Protein AF-A0A222FEL7-F1 (afdb_monomer)

Secondary structure (DSSP, 8-state):
--PPPPP-----------SHHHHTB-HHHHHHHHHS--SEEEEEEEESSSPPHHHHHHHHHTTPEEEEEETTEEEEEEEGGGHHHHHTSTTEEEEEE--------

Radius of gyration: 20.03 Å; Cα contacts (8 Å, |Δi|>4): 150; chains: 1; bounding box: 33×72×55 Å

Solvent-accessible surface area (backbone atoms only — not comparable to full-atom values): 6260 Å² total; per-residue (Å²): 138,80,84,83,84,79,90,79,83,83,82,78,86,76,89,88,81,68,66,75,28,53,69,26,44,35,70,64,39,56,46,47,51,69,72,66,68,46,70,48,42,59,26,33,38,34,32,77,47,62,72,48,72,69,57,52,47,56,41,42,76,62,60,31,46,76,59,62,74,58,63,31,37,31,36,33,33,35,32,51,91,37,50,58,62,55,32,56,35,88,58,42,56,34,39,37,60,46,83,72,72,78,79,82,126

Nearest PDB structures (foldseek):
  3vhq-assembly1_A  TM=8.197E-01  e=7.946E-02  Thermococcus kodakarensis KOD1
  2zwo-assembly2_B  TM=7.437E-01  e=3.732E-02  Thermococcus kodakarensis
  4jp8-assembly1_A  TM=7.774E-01  e=7.946E-02  Thermococcus kodakarensis KOD1
  4i0w-assembly2_C  TM=6.403E-01  e=2.043E-01  Clostridium perfringens
  5ueb-assembly1_A  TM=6.250E-01  e=2.043E-01  Neisseria gonorrhoeae NCCP11945

Mean predicted aligned error: 10.66 Å

Structure (mmCIF, N/CA/C/O backbone):
data_AF-A0A222FEL7-F1
#
_entry.id   AF-A0A222FEL7-F1
#
loop_
_atom_site.group_PDB
_atom_site.id
_atom_site.type_symbol
_atom_site.label_atom_id
_atom_site.label_alt_id
_atom_site.label_comp_id
_atom_site.label_asym_id
_atom_site.label_entity_id
_atom_site.label_seq_id
_atom_site.pdbx_PDB_ins_code
_atom_site.Cartn_x
_atom_site.Cartn_y
_atom_site.Cartn_z
_atom_site.occupancy
_atom_site.B_iso_or_equiv
_atom_site.auth_seq_id
_atom_site.auth_comp_id
_atom_site.auth_asym_id
_atom_site.auth_atom_id
_atom_site.pdbx_PDB_model_num
ATOM 1 N N . MET A 1 1 ? 8.760 53.537 -41.415 1.00 43.56 1 MET A N 1
ATOM 2 C CA . MET A 1 1 ? 8.846 52.056 -41.365 1.00 43.56 1 MET A CA 1
ATOM 3 C C . MET A 1 1 ? 10.032 51.739 -40.464 1.00 43.56 1 MET A C 1
ATOM 5 O O . MET A 1 1 ? 11.078 52.295 -40.724 1.00 43.56 1 M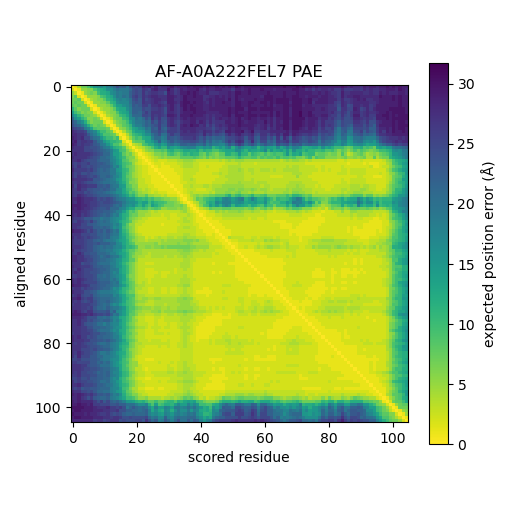ET A O 1
ATOM 9 N N . LYS A 1 2 ? 9.990 50.974 -39.380 1.00 42.56 2 LYS A N 1
ATOM 10 C CA . LYS A 1 2 ? 9.085 49.927 -38.906 1.00 42.56 2 LYS A CA 1
ATOM 11 C C . LYS A 1 2 ? 9.454 49.766 -37.417 1.00 42.56 2 LYS A C 1
ATOM 13 O O . LYS A 1 2 ? 10.639 49.736 -37.099 1.00 42.56 2 LYS A O 1
ATOM 18 N N . TRP A 1 3 ? 8.467 49.809 -36.529 1.00 40.38 3 TRP A N 1
ATOM 19 C CA . TRP A 1 3 ? 8.662 49.805 -35.076 1.00 40.38 3 TRP A CA 1
ATOM 20 C C . TRP A 1 3 ? 9.196 48.455 -34.578 1.00 40.38 3 TRP A C 1
ATOM 22 O O . TRP A 1 3 ? 8.960 47.427 -35.214 1.00 40.38 3 TRP A O 1
ATOM 32 N N . LEU A 1 4 ? 9.934 48.504 -33.461 1.00 46.41 4 LEU A N 1
ATOM 33 C CA . LEU A 1 4 ? 10.593 47.377 -32.802 1.00 46.41 4 LEU A CA 1
ATOM 34 C C . LEU A 1 4 ? 9.640 46.198 -32.558 1.00 46.41 4 LEU A C 1
ATOM 36 O O . LEU A 1 4 ? 8.501 46.366 -32.124 1.00 46.41 4 LEU A O 1
ATOM 40 N N . LEU A 1 5 ? 10.164 45.002 -32.827 1.00 49.34 5 LEU A N 1
ATOM 41 C CA . LEU A 1 5 ? 9.516 43.715 -32.624 1.00 49.34 5 LEU A CA 1
ATOM 42 C C . LEU A 1 5 ? 9.195 43.481 -31.147 1.00 49.34 5 LEU A C 1
ATOM 44 O O . LEU A 1 5 ? 10.045 43.593 -30.267 1.00 49.34 5 LEU A O 1
ATOM 48 N N . ILE A 1 6 ? 7.931 43.136 -30.938 1.00 52.22 6 ILE A N 1
ATOM 49 C CA . ILE A 1 6 ? 7.306 42.777 -29.677 1.00 52.22 6 ILE A CA 1
ATOM 50 C C . ILE A 1 6 ? 7.859 41.437 -29.187 1.00 52.22 6 ILE A C 1
ATOM 52 O O . ILE A 1 6 ? 7.866 40.435 -29.902 1.00 52.22 6 ILE A O 1
ATOM 56 N N . THR A 1 7 ? 8.282 41.457 -27.930 1.00 52.50 7 THR A N 1
ATOM 57 C CA . THR A 1 7 ? 8.566 40.332 -27.046 1.00 52.50 7 THR A CA 1
ATOM 58 C C . THR A 1 7 ? 7.392 39.353 -27.016 1.00 52.50 7 THR A C 1
ATOM 60 O O . THR A 1 7 ? 6.322 39.713 -26.532 1.00 52.50 7 THR A O 1
ATOM 63 N N . LEU A 1 8 ? 7.578 38.107 -27.461 1.00 45.22 8 LEU A N 1
ATOM 64 C CA . LEU A 1 8 ? 6.711 37.004 -27.038 1.00 45.22 8 LEU A CA 1
ATOM 65 C C . LEU A 1 8 ? 7.380 35.642 -27.268 1.00 45.22 8 LEU A C 1
ATOM 67 O O . LEU A 1 8 ? 7.337 35.076 -28.354 1.00 45.22 8 LEU A O 1
ATOM 71 N N . ALA A 1 9 ? 7.970 35.096 -26.209 1.00 46.41 9 ALA A N 1
ATOM 72 C CA . ALA A 1 9 ? 8.224 33.666 -26.087 1.00 46.41 9 ALA A CA 1
ATOM 73 C C . ALA A 1 9 ? 7.653 33.218 -24.738 1.00 46.41 9 ALA A C 1
ATOM 75 O O . ALA A 1 9 ? 8.372 33.002 -23.767 1.00 46.41 9 ALA A O 1
ATOM 76 N N . VAL A 1 10 ? 6.320 33.151 -24.670 1.00 44.09 10 VAL A N 1
ATOM 77 C CA . VAL A 1 10 ? 5.618 32.397 -23.629 1.00 44.09 10 VAL A CA 1
ATOM 78 C C . VAL A 1 10 ? 5.834 30.927 -23.966 1.00 44.09 10 VAL A C 1
ATOM 80 O O . VAL A 1 10 ? 5.169 30.369 -24.838 1.00 44.09 10 VAL A O 1
ATOM 83 N N . ALA A 1 11 ? 6.833 30.326 -23.323 1.00 47.56 11 ALA A N 1
ATOM 84 C CA . ALA A 1 11 ? 7.035 28.890 -23.359 1.00 47.56 11 ALA A CA 1
ATOM 85 C C . ALA A 1 11 ? 5.871 28.219 -22.622 1.00 47.56 11 ALA A C 1
ATOM 87 O O . ALA A 1 11 ? 5.665 28.391 -21.420 1.00 47.56 11 ALA A O 1
ATOM 88 N N . LEU A 1 12 ? 5.083 27.499 -23.410 1.00 45.84 12 LEU A N 1
ATOM 89 C CA . LEU A 1 12 ? 3.975 26.659 -23.005 1.00 45.84 12 LEU A CA 1
ATOM 90 C C . LEU A 1 12 ? 4.425 25.539 -22.054 1.00 45.84 12 LEU A C 1
ATOM 92 O O . LEU A 1 12 ? 5.382 24.823 -22.327 1.00 45.84 12 LEU A O 1
ATOM 96 N N . ALA A 1 13 ? 3.643 25.385 -20.986 1.00 45.00 13 ALA A N 1
ATOM 97 C CA . ALA A 1 13 ? 3.142 24.123 -20.446 1.00 45.00 13 ALA A CA 1
ATOM 98 C C . ALA A 1 13 ? 4.131 22.948 -20.291 1.00 45.00 13 ALA A C 1
ATOM 100 O O . ALA A 1 13 ? 4.332 22.142 -21.194 1.00 45.00 13 ALA A O 1
ATOM 101 N N . GLY A 1 14 ? 4.594 22.759 -19.055 1.00 35.38 14 GLY A N 1
ATOM 102 C CA . GLY A 1 14 ? 5.044 21.471 -18.533 1.00 35.38 14 GLY A CA 1
ATOM 103 C C . GLY A 1 14 ? 4.532 21.311 -17.104 1.00 35.38 14 GLY A C 1
ATOM 104 O O . GLY A 1 14 ? 5.019 21.973 -16.196 1.00 35.38 14 GLY A O 1
ATOM 105 N N . CYS A 1 15 ? 3.493 20.497 -16.936 1.00 38.09 15 CYS A N 1
ATOM 106 C CA . CYS A 1 15 ? 2.765 20.168 -15.711 1.00 38.09 15 CYS A CA 1
ATOM 107 C C . CYS A 1 15 ? 3.610 20.112 -14.419 1.00 38.09 15 CYS A C 1
ATOM 109 O O . CYS A 1 15 ? 4.186 19.082 -14.087 1.00 38.09 15 CYS A O 1
ATOM 111 N N . ALA A 1 16 ? 3.587 21.174 -13.613 1.00 41.69 16 ALA A N 1
ATOM 112 C CA . ALA A 1 16 ? 3.958 21.117 -12.199 1.00 41.69 16 ALA A CA 1
ATOM 113 C C . ALA A 1 16 ? 2.687 20.934 -11.358 1.00 41.69 16 ALA A C 1
ATOM 115 O O . ALA A 1 16 ? 2.282 21.801 -10.590 1.00 41.69 16 ALA A O 1
ATOM 116 N N . SER A 1 17 ? 1.998 19.815 -11.554 1.00 46.69 17 SER A N 1
ATOM 117 C CA . SER A 1 17 ? 0.775 19.492 -10.818 1.00 46.69 17 SER A CA 1
ATOM 118 C C . SER A 1 17 ? 0.922 18.134 -10.152 1.00 46.69 17 SER A C 1
ATOM 120 O O . SER A 1 17 ? 0.194 17.223 -10.501 1.00 46.69 17 SER A O 1
ATOM 122 N N . GLN A 1 18 ? 1.890 17.997 -9.234 1.00 51.91 18 GLN A N 1
ATOM 123 C CA . GLN A 1 18 ? 1.773 17.220 -7.982 1.00 51.91 18 GLN A CA 1
ATOM 124 C C . GLN A 1 18 ? 3.131 17.056 -7.273 1.00 51.91 18 GLN A C 1
ATOM 126 O O . GLN A 1 18 ? 3.815 16.056 -7.475 1.00 51.91 18 GLN A O 1
ATOM 131 N N . PRO A 1 19 ? 3.502 17.979 -6.368 1.00 54.12 19 PRO A N 1
ATOM 132 C CA . PRO A 1 19 ? 4.597 17.735 -5.429 1.00 54.12 19 PRO A CA 1
ATOM 133 C C . PRO A 1 19 ? 4.138 17.021 -4.140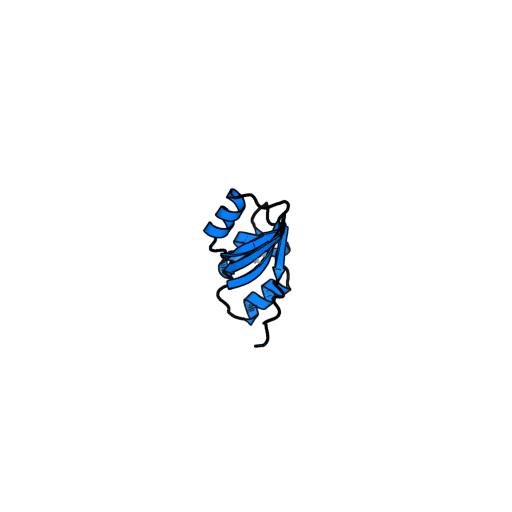 1.00 54.12 19 PRO A C 1
ATOM 135 O O . PRO A 1 19 ? 4.911 16.284 -3.542 1.00 54.12 19 PRO A O 1
ATOM 138 N N . ALA A 1 20 ? 2.872 17.161 -3.721 1.00 56.78 20 ALA A N 1
ATOM 139 C CA . ALA A 1 20 ? 2.427 16.671 -2.406 1.00 56.78 20 ALA A CA 1
ATOM 140 C C . ALA A 1 20 ? 2.330 15.137 -2.297 1.00 56.78 20 ALA A C 1
ATOM 142 O O . ALA A 1 20 ? 2.604 14.569 -1.244 1.00 56.78 20 ALA A O 1
ATOM 143 N N . ALA A 1 21 ? 1.947 14.448 -3.377 1.00 62.69 21 ALA A N 1
ATOM 144 C CA . ALA A 1 21 ? 1.902 12.985 -3.383 1.00 62.69 21 ALA A CA 1
ATOM 145 C C . ALA A 1 21 ? 3.313 12.380 -3.474 1.00 62.69 21 ALA A C 1
ATOM 147 O O . ALA A 1 21 ? 3.571 11.343 -2.875 1.00 62.69 21 ALA A O 1
ATOM 148 N N . GLN A 1 22 ? 4.247 13.032 -4.177 1.00 68.44 22 GLN A N 1
ATOM 149 C CA . GLN A 1 22 ? 5.630 12.555 -4.268 1.00 68.44 22 GLN A CA 1
ATOM 150 C C . GLN A 1 22 ? 6.410 12.735 -2.961 1.00 68.44 22 GLN A C 1
ATOM 152 O O . GLN A 1 22 ? 7.247 11.889 -2.662 1.00 68.44 22 GLN A O 1
ATOM 157 N N . ASP A 1 23 ? 6.100 13.758 -2.158 1.00 83.06 23 ASP A N 1
ATOM 158 C CA . ASP A 1 23 ? 6.737 13.995 -0.849 1.00 83.06 23 ASP A CA 1
ATOM 159 C C . ASP A 1 23 ? 6.573 12.810 0.122 1.00 83.06 23 ASP A C 1
ATOM 161 O O . ASP A 1 23 ? 7.475 12.459 0.883 1.00 83.06 23 ASP A O 1
ATOM 165 N N . LYS A 1 24 ? 5.443 12.102 0.024 1.00 91.12 24 LYS A N 1
ATOM 166 C CA . LYS A 1 24 ? 5.165 10.911 0.835 1.00 91.12 24 LYS A CA 1
ATOM 167 C C . LYS A 1 24 ? 5.998 9.695 0.421 1.00 91.12 24 LYS A C 1
ATOM 169 O O . LYS A 1 24 ? 6.105 8.746 1.198 1.00 91.12 24 LYS A O 1
ATOM 174 N N . ILE A 1 25 ? 6.566 9.678 -0.787 1.00 93.00 25 ILE A N 1
ATOM 175 C CA . ILE A 1 25 ? 7.370 8.563 -1.300 1.00 93.00 25 ILE A CA 1
ATOM 176 C C . ILE A 1 25 ? 8.830 8.801 -0.937 1.00 93.00 25 ILE A C 1
ATOM 178 O O . ILE A 1 25 ? 9.469 9.702 -1.482 1.00 93.00 25 ILE A O 1
ATOM 182 N N . GLN A 1 26 ? 9.402 7.952 -0.081 1.00 92.62 26 GLN A N 1
ATOM 183 C CA . GLN A 1 26 ? 10.808 8.101 0.280 1.00 92.62 26 GLN A CA 1
ATOM 184 C C . GLN A 1 26 ? 11.735 7.999 -0.951 1.00 92.62 26 GLN A C 1
ATOM 186 O O . GLN A 1 26 ? 11.522 7.137 -1.812 1.00 92.62 26 GLN A O 1
ATOM 191 N N . PRO A 1 27 ? 12.828 8.788 -1.009 1.00 89.75 27 PRO A N 1
ATOM 192 C CA . PRO A 1 27 ? 13.782 8.756 -2.122 1.00 89.75 27 PRO A CA 1
ATOM 193 C C . PRO A 1 27 ? 14.395 7.374 -2.376 1.00 89.75 27 PRO A C 1
ATOM 195 O O . PRO A 1 27 ? 14.781 7.057 -3.496 1.00 89.75 27 PRO A O 1
ATOM 198 N N . GLU A 1 28 ? 14.507 6.536 -1.341 1.00 89.50 28 GLU A N 1
ATOM 199 C CA . GLU A 1 28 ? 14.980 5.153 -1.477 1.00 89.50 28 GLU A CA 1
ATOM 200 C C . GLU A 1 28 ? 14.025 4.305 -2.333 1.00 89.50 28 GLU A C 1
ATOM 202 O O . GLU A 1 28 ? 14.488 3.612 -3.231 1.00 89.50 28 GLU A O 1
ATOM 207 N N . VAL A 1 29 ? 12.705 4.443 -2.155 1.00 90.19 29 VAL A N 1
ATOM 208 C CA . VAL A 1 29 ? 11.690 3.735 -2.963 1.00 90.19 29 VAL A CA 1
ATOM 209 C C . VAL A 1 29 ? 11.745 4.183 -4.421 1.00 90.19 29 VAL A C 1
ATOM 211 O O . VAL A 1 29 ? 11.669 3.360 -5.329 1.00 90.19 29 VAL A O 1
ATOM 214 N N . GLN A 1 30 ? 11.922 5.486 -4.652 1.00 88.56 30 GLN A N 1
ATOM 215 C CA . GLN A 1 30 ? 12.057 6.034 -6.004 1.00 88.56 30 GLN A CA 1
ATOM 216 C C . GLN A 1 30 ? 13.315 5.500 -6.698 1.00 88.56 30 GLN A C 1
ATOM 218 O O . GLN A 1 30 ? 13.262 5.124 -7.867 1.00 88.56 30 GLN A O 1
ATOM 223 N N . ARG A 1 31 ? 14.436 5.402 -5.969 1.00 87.56 31 ARG A N 1
ATOM 224 C CA . ARG A 1 31 ? 15.664 4.784 -6.485 1.00 87.56 31 ARG A CA 1
ATOM 225 C C . ARG A 1 31 ? 15.459 3.307 -6.804 1.00 87.56 31 ARG A C 1
ATOM 227 O O . ARG A 1 31 ? 15.842 2.894 -7.889 1.00 87.56 31 ARG A O 1
ATOM 234 N N . MET A 1 32 ? 14.812 2.535 -5.930 1.00 85.44 32 MET A N 1
ATOM 235 C CA . MET A 1 32 ? 14.516 1.118 -6.193 1.00 85.44 32 MET A CA 1
ATOM 236 C C . MET A 1 32 ? 13.652 0.933 -7.448 1.00 85.44 32 MET A C 1
ATOM 238 O O . MET A 1 32 ? 13.980 0.115 -8.305 1.00 85.44 32 MET A O 1
ATOM 242 N N . ALA A 1 33 ? 12.614 1.760 -7.604 1.00 85.94 33 ALA A N 1
ATOM 243 C CA . ALA A 1 33 ? 11.760 1.776 -8.789 1.00 85.94 33 ALA A CA 1
ATOM 244 C C . ALA A 1 33 ? 12.535 2.046 -10.088 1.00 85.94 33 ALA A C 1
ATOM 246 O O . ALA A 1 33 ? 12.234 1.448 -11.119 1.00 85.94 33 ALA A O 1
ATOM 247 N N . GLN A 1 34 ? 13.537 2.928 -10.038 1.00 84.56 34 GLN A N 1
ATOM 248 C CA . GLN A 1 34 ? 14.380 3.269 -11.187 1.00 84.56 34 GLN A CA 1
ATOM 249 C C . GLN A 1 34 ? 15.477 2.228 -11.455 1.00 84.56 34 GLN A C 1
ATOM 251 O O . GLN A 1 34 ? 15.831 2.001 -12.608 1.00 84.56 34 GLN A O 1
ATOM 256 N N . GLN A 1 35 ? 16.035 1.617 -10.407 1.00 78.69 35 GLN A N 1
ATOM 257 C CA . GLN A 1 35 ? 17.213 0.748 -10.491 1.00 78.69 35 GLN A CA 1
ATOM 258 C C . GLN A 1 35 ? 16.872 -0.707 -10.793 1.00 78.69 35 GLN A C 1
ATOM 260 O O . GLN A 1 35 ? 17.565 -1.342 -11.584 1.00 78.69 35 GLN A O 1
ATOM 265 N N . ASN A 1 36 ? 15.827 -1.247 -10.168 1.00 67.69 36 ASN A N 1
ATOM 266 C CA . ASN A 1 36 ? 15.561 -2.679 -10.253 1.00 67.69 36 ASN A CA 1
ATOM 267 C C . ASN A 1 36 ? 14.750 -3.056 -11.497 1.00 67.69 36 ASN A C 1
ATOM 269 O O . ASN A 1 36 ? 14.679 -4.233 -11.835 1.00 67.69 36 ASN A O 1
ATOM 273 N N . GLY A 1 37 ? 14.080 -2.091 -12.145 1.00 64.12 37 GLY A N 1
ATOM 274 C CA . GLY A 1 37 ? 13.129 -2.369 -13.230 1.00 64.12 37 GLY A CA 1
ATOM 275 C C . GLY A 1 37 ? 11.988 -3.311 -12.817 1.00 64.12 37 GLY A C 1
ATOM 276 O O . GLY A 1 37 ? 11.224 -3.771 -13.665 1.00 64.12 37 GLY A O 1
ATOM 277 N N . GLU A 1 38 ? 11.876 -3.622 -11.521 1.00 69.62 38 GLU A N 1
ATOM 278 C CA . GLU A 1 38 ? 10.888 -4.545 -10.995 1.00 69.62 38 GLU A CA 1
ATOM 279 C C . GLU A 1 38 ? 9.499 -3.956 -11.202 1.00 69.62 38 GLU A C 1
ATOM 281 O O . GLU A 1 38 ? 9.225 -2.784 -10.917 1.00 69.62 38 GLU A O 1
ATOM 286 N N . SER A 1 39 ? 8.588 -4.803 -11.679 1.00 84.62 39 SER A N 1
ATOM 287 C CA . SER A 1 39 ? 7.201 -4.418 -11.933 1.00 84.62 39 SER A CA 1
ATOM 288 C C . SER A 1 39 ? 6.493 -3.961 -10.652 1.00 84.62 39 SER A C 1
ATOM 290 O O . SER A 1 39 ? 5.487 -3.253 -10.719 1.00 84.62 39 SER A O 1
ATOM 292 N N . ARG A 1 40 ? 7.010 -4.367 -9.483 1.00 89.69 40 ARG A N 1
ATOM 293 C CA . ARG A 1 40 ? 6.479 -4.058 -8.156 1.00 89.69 40 ARG A CA 1
ATOM 294 C C . ARG A 1 40 ? 7.606 -3.759 -7.172 1.00 89.69 40 ARG A C 1
ATOM 296 O O . ARG A 1 40 ? 8.631 -4.425 -7.191 1.00 89.69 40 ARG A O 1
ATOM 303 N N . GLN A 1 41 ? 7.372 -2.807 -6.277 1.00 89.88 41 GLN A N 1
ATOM 304 C CA . GLN A 1 41 ? 8.309 -2.389 -5.242 1.00 89.88 41 GLN A CA 1
ATOM 305 C C . GLN A 1 41 ? 7.860 -2.904 -3.871 1.00 89.88 41 GLN A C 1
ATOM 307 O O . GLN A 1 41 ? 6.729 -2.609 -3.462 1.00 89.88 41 GLN A O 1
ATOM 312 N N . PRO A 1 42 ? 8.704 -3.657 -3.142 1.00 92.12 42 PRO A N 1
ATOM 313 C CA . PRO A 1 42 ? 8.419 -4.035 -1.766 1.00 92.12 42 PRO A CA 1
ATOM 314 C C . PRO A 1 42 ? 8.599 -2.821 -0.846 1.00 92.12 42 PRO A C 1
ATOM 316 O O . PRO A 1 42 ? 9.676 -2.230 -0.752 1.00 92.12 42 PRO A O 1
ATOM 319 N N . VAL A 1 43 ? 7.537 -2.450 -0.139 1.00 93.69 43 VAL A N 1
ATOM 320 C CA . VAL A 1 43 ? 7.484 -1.239 0.685 1.00 93.69 43 VAL A CA 1
ATOM 321 C C . VAL A 1 43 ? 6.805 -1.482 2.030 1.00 93.69 43 VAL A C 1
ATOM 323 O O . VAL A 1 43 ? 6.104 -2.475 2.245 1.00 93.69 43 VAL A O 1
ATOM 326 N N . LEU A 1 44 ? 7.012 -0.540 2.940 1.00 95.56 44 LEU A N 1
ATOM 327 C CA . LEU A 1 44 ? 6.189 -0.341 4.121 1.00 95.56 44 LEU A CA 1
ATOM 328 C C . LEU A 1 44 ? 5.345 0.913 3.904 1.00 95.56 44 LEU A C 1
ATOM 330 O O . LEU A 1 44 ? 5.865 1.993 3.628 1.00 95.56 44 LEU A O 1
ATOM 334 N N . LEU A 1 45 ? 4.034 0.760 4.023 1.00 95.56 45 LEU A N 1
ATOM 335 C CA . LEU A 1 45 ? 3.085 1.857 4.039 1.00 95.56 45 LEU A CA 1
ATOM 336 C C . LEU A 1 45 ? 2.862 2.278 5.485 1.00 95.56 45 LEU A C 1
ATOM 338 O O . LEU A 1 45 ? 2.427 1.474 6.310 1.00 95.56 45 LEU A O 1
ATOM 342 N N . ARG A 1 46 ? 3.145 3.543 5.776 1.00 96.38 46 ARG A N 1
ATOM 343 C CA . ARG A 1 46 ? 2.721 4.200 7.007 1.00 96.38 46 ARG A CA 1
ATOM 344 C C . ARG A 1 46 ? 1.418 4.910 6.724 1.00 96.38 46 ARG A C 1
ATOM 346 O O . ARG A 1 46 ? 1.352 5.768 5.842 1.00 96.38 46 ARG A O 1
ATOM 353 N N . LEU A 1 47 ? 0.389 4.516 7.447 1.00 95.69 47 LEU A N 1
ATOM 354 C CA . LEU A 1 47 ? -0.923 5.124 7.383 1.00 95.69 47 LEU A CA 1
ATOM 355 C C . LEU A 1 47 ? -1.085 6.104 8.542 1.00 95.69 47 LEU A C 1
ATOM 357 O O . LEU A 1 47 ? -0.455 5.953 9.586 1.00 95.69 47 LEU A O 1
ATOM 361 N N . THR A 1 48 ? -1.973 7.077 8.381 1.00 94.75 48 THR A N 1
ATOM 362 C CA . THR A 1 48 ? -2.261 8.069 9.430 1.00 94.75 48 THR A CA 1
ATOM 363 C C . THR A 1 48 ? -2.886 7.450 10.687 1.00 94.75 48 THR A C 1
ATOM 365 O O . THR A 1 48 ? -2.848 8.045 11.760 1.00 94.75 48 THR A O 1
ATOM 368 N N . GLN A 1 49 ? -3.469 6.256 10.562 1.00 93.94 49 GLN A N 1
ATOM 369 C CA . GLN A 1 49 ? -4.093 5.483 11.633 1.00 93.94 49 GLN A CA 1
ATOM 370 C C . GLN A 1 49 ? -4.145 3.998 11.255 1.00 93.94 49 GLN A C 1
ATOM 372 O O . GLN A 1 49 ? -3.732 3.618 10.159 1.00 93.94 49 GLN A O 1
ATOM 377 N N . ALA A 1 50 ? -4.650 3.150 12.154 1.00 93.81 50 ALA A N 1
ATOM 378 C CA . ALA A 1 50 ? -4.839 1.734 11.859 1.00 93.81 50 ALA A CA 1
ATOM 379 C C . ALA A 1 50 ? -5.698 1.532 10.599 1.00 93.81 50 ALA A C 1
ATOM 381 O O . ALA A 1 50 ? -6.725 2.193 10.432 1.00 93.81 50 ALA A O 1
ATOM 382 N N . ALA A 1 51 ? -5.255 0.628 9.720 1.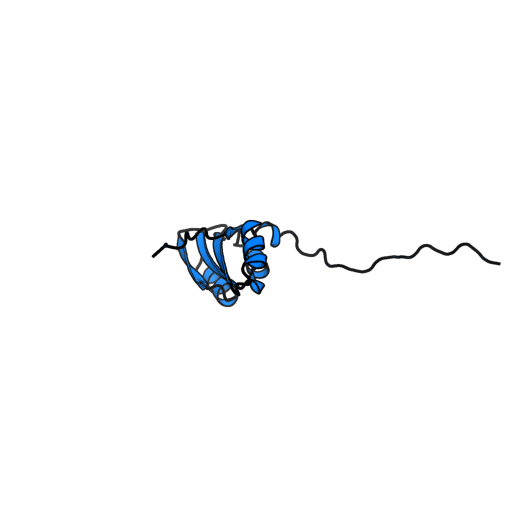00 90.56 51 ALA A N 1
ATOM 383 C CA . ALA A 1 51 ? -5.910 0.399 8.438 1.00 90.56 51 ALA A CA 1
ATOM 384 C C . ALA A 1 51 ? -7.332 -0.146 8.636 1.00 90.56 51 ALA A C 1
ATOM 386 O O . ALA A 1 51 ? -7.516 -1.173 9.291 1.00 90.56 51 ALA A O 1
ATOM 387 N N . SER A 1 52 ? -8.334 0.504 8.042 1.00 93.81 52 SER A N 1
ATOM 388 C CA . SER A 1 52 ? -9.677 -0.072 7.936 1.00 93.81 52 SER A CA 1
ATOM 389 C C . SER A 1 52 ? -9.756 -1.066 6.775 1.00 93.81 52 SER A C 1
ATOM 391 O O . SER A 1 52 ? -9.024 -0.952 5.791 1.00 93.81 52 SER A O 1
ATOM 393 N N . GLU A 1 53 ? -10.710 -1.998 6.823 1.00 94.56 53 GLU A N 1
ATOM 394 C CA . GLU A 1 53 ? -10.958 -2.929 5.709 1.00 94.56 53 GLU A CA 1
ATOM 395 C C . GLU A 1 53 ? -11.230 -2.209 4.380 1.00 94.56 53 GLU A C 1
ATOM 397 O O . GLU A 1 53 ? -10.744 -2.630 3.333 1.00 94.56 53 GLU A O 1
ATOM 402 N N . SER A 1 54 ? -11.939 -1.076 4.412 1.00 95.81 54 SER A N 1
ATOM 403 C CA . SER A 1 54 ? -12.183 -0.259 3.218 1.00 95.81 54 SER A CA 1
ATOM 404 C C . SER A 1 54 ? -10.898 0.330 2.627 1.00 95.81 54 SER A C 1
ATOM 406 O O . SER A 1 54 ? -10.733 0.340 1.410 1.00 95.81 54 SER A O 1
ATOM 408 N N . GLN A 1 55 ? -9.960 0.774 3.467 1.00 95.25 55 GLN A N 1
ATOM 409 C CA . GLN A 1 55 ? -8.659 1.286 3.028 1.00 95.25 55 GLN A CA 1
ATOM 410 C C . GLN A 1 55 ? -7.782 0.170 2.459 1.00 95.25 55 GLN A C 1
ATOM 412 O O . GLN A 1 55 ? -7.134 0.354 1.429 1.00 95.25 55 GLN A O 1
ATOM 417 N N . LEU A 1 56 ? -7.789 -1.005 3.096 1.00 96.19 56 LEU A N 1
ATOM 418 C CA . LEU A 1 56 ? -7.097 -2.187 2.586 1.00 96.19 56 LEU A CA 1
ATOM 419 C C . LEU A 1 56 ? -7.678 -2.625 1.238 1.00 96.19 56 LEU A C 1
ATOM 421 O O . LEU A 1 56 ? -6.920 -2.953 0.327 1.00 96.19 56 LEU A O 1
ATOM 425 N N . GLN A 1 57 ? -9.002 -2.577 1.078 1.00 97.00 57 GLN A N 1
ATOM 426 C CA . GLN A 1 57 ? -9.640 -2.869 -0.200 1.00 97.00 57 GLN A CA 1
ATOM 427 C C . GLN A 1 57 ? -9.230 -1.865 -1.278 1.00 97.00 57 GLN A C 1
ATOM 429 O O . GLN A 1 57 ? -8.800 -2.281 -2.348 1.00 97.00 57 GLN A O 1
ATOM 434 N N . GLN A 1 58 ? -9.236 -0.568 -0.968 1.00 96.81 58 GLN A N 1
ATOM 435 C CA . GLN A 1 58 ? -8.799 0.468 -1.902 1.00 96.81 58 GLN A CA 1
ATOM 436 C C . GLN A 1 58 ? -7.340 0.275 -2.354 1.00 96.81 58 GLN A C 1
ATOM 438 O O . GLN A 1 58 ? -7.015 0.502 -3.518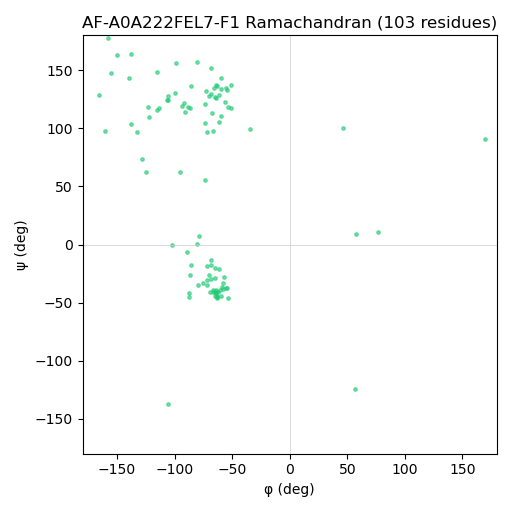 1.00 96.81 58 GLN A O 1
ATOM 443 N N . LEU A 1 59 ? -6.452 -0.183 -1.465 1.00 96.50 59 LEU A N 1
ATOM 444 C CA . LEU A 1 59 ? -5.083 -0.554 -1.839 1.00 96.50 59 LEU A CA 1
ATOM 445 C C . LEU A 1 59 ? -5.064 -1.767 -2.787 1.00 96.50 59 LEU A C 1
ATOM 447 O O . LEU A 1 59 ? -4.353 -1.743 -3.793 1.00 96.50 59 LEU A O 1
ATOM 451 N N . ARG A 1 60 ? -5.859 -2.809 -2.509 1.00 96.38 60 ARG A N 1
ATOM 452 C CA . ARG A 1 60 ? -5.979 -3.993 -3.382 1.00 96.38 60 ARG A CA 1
ATOM 453 C C . ARG A 1 60 ? -6.504 -3.635 -4.772 1.00 96.38 60 ARG A C 1
ATOM 455 O O . ARG A 1 60 ? -5.978 -4.148 -5.757 1.00 96.38 60 ARG A O 1
ATOM 462 N N . ASP A 1 61 ? -7.463 -2.719 -4.857 1.00 96.94 61 ASP A N 1
ATOM 463 C CA . ASP A 1 61 ? -8.039 -2.250 -6.123 1.00 96.94 61 ASP A CA 1
ATOM 464 C C . ASP A 1 61 ? -7.002 -1.506 -6.987 1.00 96.94 61 ASP A C 1
ATOM 466 O O . ASP A 1 61 ? -7.036 -1.574 -8.214 1.00 96.94 61 ASP A O 1
ATOM 470 N N . LEU A 1 62 ? -6.005 -0.872 -6.356 1.00 95.62 62 LEU A N 1
ATOM 471 C CA . LEU A 1 62 ? -4.829 -0.298 -7.027 1.00 95.62 62 LEU A CA 1
ATOM 472 C C . LEU A 1 62 ? -3.763 -1.351 -7.395 1.00 95.62 62 LEU A C 1
ATOM 474 O O . LEU A 1 62 ? -2.658 -1.007 -7.816 1.00 95.62 62 LEU A O 1
ATOM 478 N N .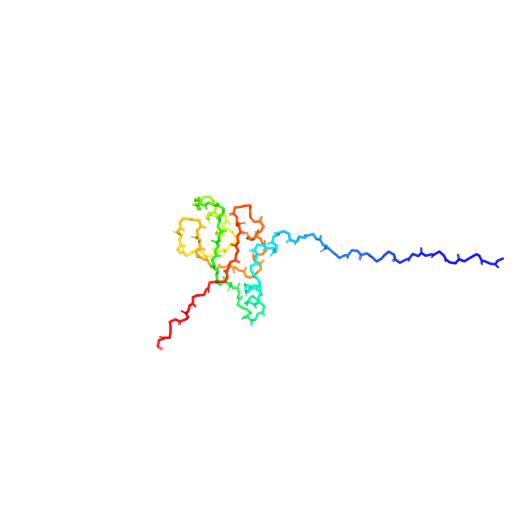 GLY A 1 63 ? -4.054 -2.641 -7.225 1.00 94.94 63 GLY A N 1
ATOM 479 C CA . GLY A 1 63 ? -3.145 -3.746 -7.527 1.00 94.94 63 GLY A CA 1
ATOM 480 C C . GLY A 1 63 ? -2.037 -3.952 -6.490 1.00 94.94 63 GLY A C 1
ATOM 481 O O . GLY A 1 63 ? -1.096 -4.718 -6.744 1.00 94.94 63 GLY A O 1
ATOM 482 N N . VAL A 1 64 ? -2.126 -3.290 -5.331 1.00 96.00 64 VAL A N 1
ATOM 483 C CA . VAL A 1 64 ? -1.192 -3.475 -4.217 1.00 96.00 64 VAL A CA 1
ATOM 484 C C . VAL A 1 64 ? -1.414 -4.850 -3.601 1.00 96.00 64 VAL A C 1
ATOM 486 O O . VAL A 1 64 ? -2.525 -5.210 -3.218 1.00 96.00 64 VAL A O 1
ATOM 489 N N . VAL A 1 65 ? -0.337 -5.623 -3.477 1.00 95.88 65 VAL A N 1
ATOM 490 C CA . VAL A 1 65 ? -0.369 -6.883 -2.728 1.00 95.88 65 VAL A CA 1
ATOM 491 C C . VAL A 1 65 ? -0.050 -6.569 -1.277 1.00 95.88 65 VAL A C 1
ATOM 493 O O . VAL A 1 65 ? 1.024 -6.049 -0.977 1.00 95.88 65 VAL A O 1
ATOM 496 N N . LEU A 1 66 ? -0.998 -6.859 -0.392 1.00 94.94 66 LEU A N 1
ATOM 497 C CA . LEU A 1 66 ? -0.871 -6.625 1.041 1.00 94.94 66 LEU A CA 1
ATOM 498 C C . LEU A 1 66 ? -0.165 -7.809 1.709 1.00 94.94 66 LEU A C 1
ATOM 500 O O . LEU A 1 66 ? -0.456 -8.966 1.416 1.00 94.94 66 LEU A O 1
ATOM 504 N N . GLY A 1 67 ? 0.762 -7.500 2.606 1.00 93.75 67 GLY A N 1
ATOM 505 C CA . GLY A 1 67 ? 1.396 -8.429 3.529 1.00 93.75 67 GLY A CA 1
ATOM 506 C C . GLY A 1 67 ? 0.859 -8.227 4.944 1.00 93.75 67 GLY A C 1
ATOM 507 O O . GLY A 1 67 ? -0.340 -8.053 5.151 1.00 93.75 67 GLY A O 1
ATOM 5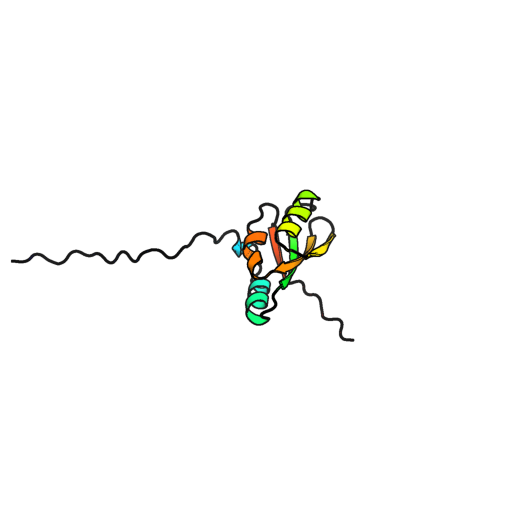08 N N . ALA A 1 68 ? 1.756 -8.247 5.930 1.00 92.69 68 ALA A N 1
ATOM 509 C CA . ALA A 1 68 ? 1.388 -8.044 7.327 1.00 92.69 68 ALA A CA 1
ATOM 510 C C . ALA A 1 68 ? 0.824 -6.633 7.574 1.00 92.69 68 ALA A C 1
ATOM 512 O O . ALA A 1 68 ? 1.390 -5.640 7.110 1.00 92.69 68 ALA A O 1
ATOM 513 N N . VAL A 1 69 ? -0.254 -6.565 8.356 1.00 93.44 69 VAL A N 1
ATOM 514 C CA . VAL A 1 69 ? -0.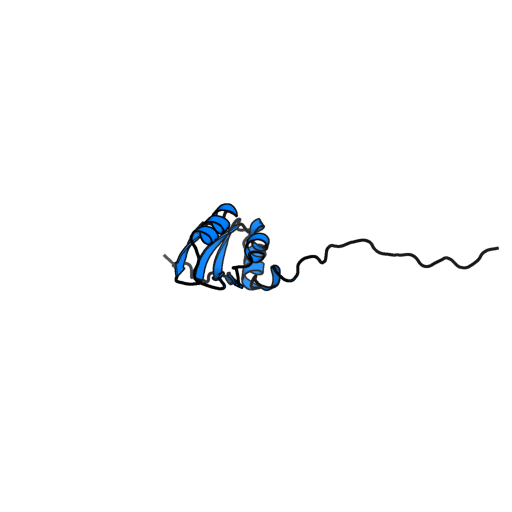877 -5.327 8.835 1.00 93.44 69 VAL A CA 1
ATOM 515 C C . VAL A 1 69 ? -0.703 -5.274 10.349 1.00 93.44 69 VAL A C 1
ATOM 517 O O . VAL A 1 69 ? -1.211 -6.137 11.063 1.00 93.44 69 VAL A O 1
ATOM 520 N N . THR A 1 70 ? 0.009 -4.262 10.838 1.00 91.81 70 THR A N 1
ATOM 521 C CA . THR A 1 70 ? 0.290 -4.072 12.265 1.00 91.81 70 THR A CA 1
ATOM 522 C C . THR A 1 70 ? 0.004 -2.625 12.641 1.00 91.81 70 THR A C 1
ATOM 524 O O . THR A 1 70 ? 0.831 -1.734 12.437 1.00 91.81 70 THR A O 1
ATOM 527 N N . GLY A 1 71 ? -1.190 -2.382 13.185 1.00 92.25 71 GLY A N 1
ATOM 528 C CA . GLY A 1 71 ? -1.656 -1.032 13.496 1.00 92.25 71 GLY A CA 1
ATOM 529 C C . GLY A 1 71 ? -1.639 -0.139 12.243 1.00 92.25 71 GLY A C 1
ATOM 530 O O . GLY A 1 71 ? -2.264 -0.506 11.247 1.00 92.25 71 GLY A O 1
ATOM 531 N N . PRO A 1 72 ? -0.946 1.015 12.259 1.00 94.38 72 PRO A N 1
ATOM 532 C CA . PRO A 1 72 ? -0.859 1.917 11.109 1.00 94.38 72 PRO A CA 1
ATOM 533 C C . PRO A 1 72 ? 0.176 1.492 10.054 1.00 94.38 72 PRO A C 1
ATOM 535 O O . PRO A 1 72 ? 0.372 2.207 9.074 1.00 94.38 72 PRO A O 1
ATOM 538 N N . ILE A 1 73 ? 0.887 0.377 10.248 1.00 94.81 73 ILE A N 1
ATOM 539 C CA . ILE A 1 73 ? 1.945 -0.072 9.338 1.00 94.81 73 ILE A CA 1
ATOM 540 C C . ILE A 1 73 ? 1.450 -1.253 8.514 1.00 94.81 73 ILE A C 1
ATOM 542 O O . ILE A 1 73 ? 1.006 -2.262 9.063 1.00 94.81 73 ILE A O 1
ATOM 546 N N . VAL A 1 74 ? 1.583 -1.152 7.194 1.00 95.38 74 VAL A N 1
ATOM 547 C CA . VAL A 1 74 ? 1.225 -2.216 6.254 1.00 95.38 74 VAL A CA 1
ATOM 548 C C . VAL A 1 74 ? 2.441 -2.570 5.412 1.00 95.38 74 VAL A C 1
ATOM 550 O O . VAL A 1 74 ? 2.960 -1.740 4.668 1.00 95.38 74 VAL A O 1
ATOM 553 N N . SER A 1 75 ? 2.907 -3.813 5.503 1.00 95.31 75 SER A N 1
ATOM 554 C CA . SER A 1 75 ? 3.857 -4.339 4.524 1.00 95.31 75 SER A CA 1
ATOM 555 C 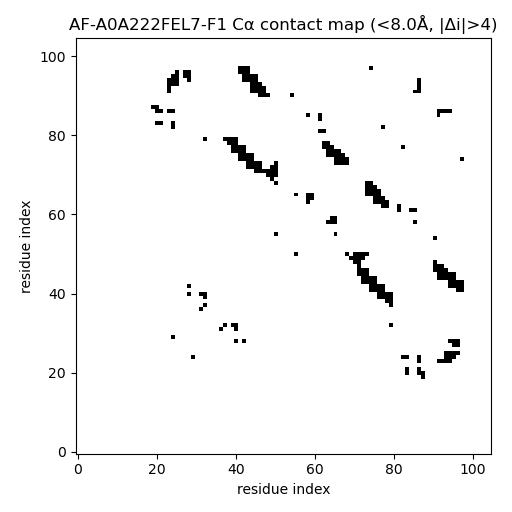C . SER A 1 75 ? 3.123 -4.584 3.214 1.00 95.31 75 SER A C 1
ATOM 557 O O . SER A 1 75 ? 2.041 -5.164 3.218 1.00 95.31 75 SER A O 1
ATOM 559 N N . ALA A 1 76 ? 3.683 -4.128 2.098 1.00 94.69 76 ALA A N 1
ATOM 560 C CA . ALA A 1 76 ? 3.019 -4.220 0.810 1.00 94.69 76 ALA A CA 1
ATOM 561 C C . ALA A 1 76 ? 4.007 -4.335 -0.354 1.00 94.69 76 ALA A C 1
ATOM 563 O O . ALA A 1 76 ? 5.187 -4.013 -0.239 1.00 94.69 76 ALA A O 1
ATOM 564 N N . SER A 1 77 ? 3.497 -4.761 -1.505 1.00 95.00 77 SER A N 1
ATOM 565 C CA . SER A 1 77 ? 4.194 -4.702 -2.786 1.00 95.00 77 SER A CA 1
ATOM 566 C C . SER A 1 77 ? 3.354 -3.894 -3.774 1.00 95.00 77 SER A C 1
ATOM 568 O O . SER A 1 77 ? 2.269 -4.328 -4.179 1.00 95.00 77 SER A O 1
ATOM 570 N N . ILE A 1 78 ? 3.830 -2.697 -4.123 1.00 94.62 78 ILE A N 1
ATOM 571 C CA . ILE A 1 78 ? 3.102 -1.725 -4.952 1.00 94.62 78 ILE A CA 1
ATOM 572 C C . ILE A 1 78 ? 3.619 -1.801 -6.389 1.00 94.62 78 ILE A C 1
ATOM 574 O O . ILE A 1 78 ? 4.831 -1.718 -6.583 1.00 94.62 78 ILE A O 1
ATOM 578 N N . PRO A 1 79 ? 2.753 -1.917 -7.411 1.00 93.56 79 PRO A N 1
ATOM 579 C CA . PRO A 1 79 ? 3.179 -1.774 -8.799 1.00 93.56 79 PRO A CA 1
ATOM 580 C C . PRO A 1 79 ? 3.896 -0.440 -9.015 1.00 93.56 79 PRO A C 1
ATOM 582 O O . PRO A 1 79 ? 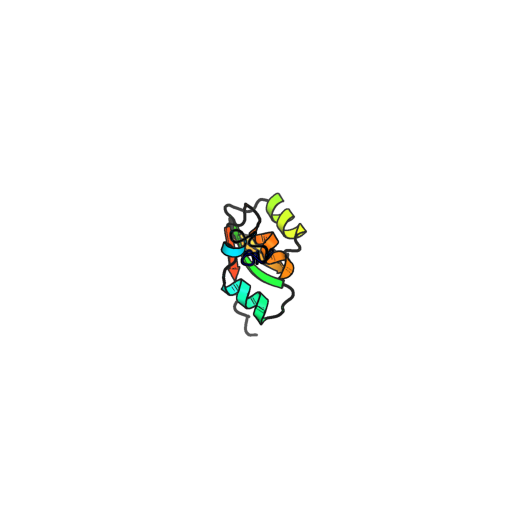3.382 0.598 -8.607 1.00 93.56 79 PRO A O 1
ATOM 585 N N . THR A 1 80 ? 5.049 -0.434 -9.684 1.00 90.94 80 THR A N 1
ATOM 586 C CA . THR A 1 80 ? 5.857 0.790 -9.853 1.00 90.94 80 THR A CA 1
ATOM 587 C C . THR A 1 80 ? 5.044 1.937 -10.471 1.00 90.94 80 THR A C 1
ATOM 589 O O . THR A 1 80 ? 5.131 3.079 -10.026 1.00 90.94 80 THR A O 1
ATOM 592 N N . VAL A 1 81 ? 4.158 1.612 -11.418 1.00 91.31 81 VAL A N 1
ATOM 593 C CA . VAL A 1 81 ? 3.245 2.564 -12.078 1.00 91.31 81 VAL A CA 1
ATOM 594 C C . VAL A 1 81 ? 2.149 3.128 -11.163 1.00 91.31 81 VAL A C 1
ATOM 596 O O . VAL A 1 81 ? 1.560 4.152 -11.482 1.00 91.31 81 VAL A O 1
ATOM 599 N N . GLN A 1 82 ? 1.874 2.483 -10.027 1.00 94.00 82 GLN A N 1
ATOM 600 C CA . GLN A 1 82 ? 0.852 2.890 -9.058 1.00 94.00 82 GLN A CA 1
ATOM 601 C C . GLN A 1 82 ? 1.433 3.590 -7.823 1.00 94.00 82 GLN A C 1
ATOM 603 O O . GLN A 1 82 ? 0.669 4.006 -6.955 1.00 94.00 82 GLN A O 1
ATOM 608 N N . LEU A 1 83 ? 2.759 3.766 -7.724 1.00 91.81 83 LEU A N 1
ATOM 609 C CA . LEU A 1 83 ? 3.397 4.421 -6.572 1.00 91.81 83 LEU A CA 1
ATOM 610 C C . LEU A 1 83 ? 2.805 5.806 -6.286 1.00 91.81 83 LEU A C 1
ATOM 612 O O . LEU A 1 83 ? 2.465 6.110 -5.144 1.00 91.81 83 LEU A O 1
ATOM 616 N N . SER A 1 84 ? 2.629 6.625 -7.323 1.00 92.19 84 SER A N 1
ATOM 617 C CA . SER A 1 84 ? 2.033 7.957 -7.192 1.00 92.19 84 SER A CA 1
ATOM 618 C C . SER A 1 84 ? 0.559 7.896 -6.786 1.00 92.19 84 SER A C 1
ATOM 620 O O . SER A 1 84 ? 0.139 8.679 -5.937 1.00 92.19 84 SER A O 1
ATOM 622 N N . SER A 1 85 ? -0.207 6.945 -7.328 1.00 94.75 85 SER A N 1
ATOM 623 C CA . SER A 1 85 ? -1.620 6.738 -6.983 1.00 94.75 85 SER A CA 1
ATOM 624 C C . SER A 1 85 ? -1.791 6.355 -5.515 1.00 94.75 85 SER A C 1
ATOM 626 O O . SER A 1 85 ? -2.641 6.914 -4.828 1.00 94.75 85 SER A O 1
ATOM 628 N N . VAL A 1 86 ? -0.953 5.442 -5.011 1.00 94.81 86 VAL A N 1
ATOM 629 C CA . VAL A 1 86 ? -0.972 5.042 -3.597 1.00 94.81 86 VAL A CA 1
ATOM 630 C C . VAL A 1 86 ? -0.548 6.202 -2.699 1.00 94.81 86 VAL A C 1
ATOM 632 O O . VAL A 1 86 ? -1.166 6.433 -1.664 1.00 94.81 86 VAL A O 1
ATOM 635 N N . ALA A 1 87 ? 0.458 6.981 -3.093 1.00 94.62 87 ALA A N 1
ATOM 636 C CA . ALA A 1 87 ? 0.899 8.129 -2.306 1.00 94.62 87 ALA A CA 1
ATOM 637 C C . ALA A 1 87 ? -0.143 9.265 -2.269 1.00 94.62 87 ALA A C 1
ATOM 639 O O . ALA A 1 87 ? -0.263 9.983 -1.275 1.00 94.62 87 ALA A O 1
ATOM 640 N N . ALA A 1 88 ? -0.953 9.404 -3.320 1.00 94.44 88 ALA A N 1
ATOM 641 C CA . ALA A 1 88 ? -2.050 10.365 -3.368 1.00 94.44 88 ALA A CA 1
ATOM 642 C C . ALA A 1 88 ? -3.204 10.029 -2.404 1.00 94.44 88 ALA A C 1
ATOM 644 O O . ALA A 1 88 ? -4.042 10.892 -2.139 1.00 94.44 88 ALA A O 1
ATOM 645 N N . LEU A 1 89 ? -3.253 8.814 -1.845 1.00 94.88 89 LEU A N 1
ATOM 646 C CA . LEU A 1 89 ? -4.294 8.428 -0.898 1.00 94.88 89 LEU A CA 1
ATOM 647 C C . LEU A 1 89 ? -4.223 9.284 0.382 1.00 94.88 89 LEU A C 1
ATOM 649 O O . LEU A 1 89 ? -3.139 9.495 0.938 1.00 94.88 89 LEU A O 1
ATOM 653 N N . PRO A 1 90 ? -5.370 9.765 0.897 1.00 93.69 90 PRO A N 1
ATOM 654 C CA . PRO A 1 90 ? -5.397 10.697 2.025 1.00 93.69 90 PRO A CA 1
ATOM 655 C C . PRO A 1 90 ? -4.975 10.045 3.347 1.00 93.69 90 PRO A C 1
ATOM 657 O O . PRO A 1 90 ? -4.464 10.724 4.231 1.00 93.69 90 PRO A O 1
ATOM 660 N N . PHE A 1 91 ? -5.162 8.731 3.474 1.00 94.75 91 PHE A N 1
ATOM 661 C CA . PHE A 1 91 ? -4.792 7.958 4.660 1.00 94.75 91 PHE A CA 1
ATOM 662 C C . PHE A 1 91 ? -3.360 7.410 4.607 1.00 94.75 91 PHE A C 1
ATOM 664 O O . PHE A 1 91 ? -2.897 6.849 5.595 1.00 94.75 91 PHE A O 1
ATOM 671 N N . VAL A 1 92 ? -2.653 7.567 3.481 1.00 96.00 92 VAL A N 1
ATOM 672 C CA . VAL A 1 92 ? -1.232 7.219 3.367 1.00 96.00 92 VAL A CA 1
ATOM 673 C C . VAL A 1 92 ? -0.410 8.418 3.822 1.00 96.00 92 VAL A C 1
ATOM 675 O O . VAL A 1 92 ? -0.476 9.493 3.225 1.00 96.00 92 VAL A O 1
ATOM 678 N N . GLU A 1 93 ? 0.361 8.226 4.885 1.00 95.12 93 GLU A N 1
ATOM 679 C CA . GLU A 1 93 ? 1.279 9.221 5.435 1.00 95.12 93 GLU A CA 1
ATOM 680 C C . GLU A 1 93 ? 2.641 9.136 4.744 1.00 95.12 93 GLU A C 1
ATOM 682 O O . GLU A 1 93 ? 3.205 10.155 4.350 1.00 95.12 93 GLU A O 1
ATOM 687 N N . ARG A 1 94 ? 3.173 7.919 4.568 1.00 95.31 94 ARG A N 1
ATOM 688 C CA . ARG A 1 94 ? 4.502 7.708 3.985 1.00 95.31 94 ARG A CA 1
ATOM 689 C C . ARG A 1 94 ? 4.645 6.332 3.334 1.00 95.31 94 ARG A C 1
ATOM 691 O O . ARG A 1 94 ? 4.074 5.353 3.808 1.00 95.31 94 ARG A O 1
ATOM 698 N N . ILE A 1 95 ? 5.448 6.255 2.276 1.00 95.50 95 ILE A N 1
ATOM 699 C CA . ILE A 1 95 ? 5.853 5.019 1.596 1.00 95.50 95 ILE A CA 1
ATOM 700 C C . ILE A 1 95 ? 7.360 4.842 1.773 1.00 95.50 95 ILE A C 1
ATOM 702 O O . ILE A 1 95 ? 8.151 5.657 1.296 1.00 95.50 95 ILE A O 1
ATOM 706 N N . GLU A 1 96 ? 7.756 3.779 2.464 1.00 93.69 96 GLU A N 1
ATOM 707 C CA . GLU A 1 96 ? 9.142 3.501 2.846 1.00 93.69 96 GLU A CA 1
ATOM 708 C C . GLU A 1 96 ? 9.647 2.231 2.162 1.00 93.69 96 GLU A C 1
ATOM 710 O O . GLU A 1 96 ? 8.883 1.298 1.925 1.00 93.69 96 GLU A O 1
ATOM 715 N N . ALA A 1 97 ? 10.942 2.169 1.855 1.00 90.56 97 ALA A N 1
ATOM 716 C CA . ALA A 1 97 ? 11.536 0.966 1.288 1.00 90.56 97 ALA A CA 1
ATOM 717 C C . ALA A 1 97 ? 11.459 -0.171 2.311 1.00 90.56 97 ALA A C 1
ATOM 719 O O . ALA A 1 97 ? 11.904 -0.027 3.454 1.00 90.56 97 ALA A O 1
ATOM 720 N N . SER A 1 98 ? 10.910 -1.316 1.908 1.00 85.94 98 SER A N 1
ATOM 721 C CA . SER A 1 98 ? 10.942 -2.490 2.764 1.00 85.94 98 SER A CA 1
ATOM 722 C C . SER A 1 98 ? 12.362 -3.032 2.747 1.00 85.94 98 SER A C 1
ATOM 724 O O . SER A 1 98 ? 12.788 -3.667 1.783 1.00 85.94 98 SER A O 1
ATOM 726 N N . ARG A 1 99 ? 13.116 -2.798 3.825 1.00 69.75 99 ARG A N 1
ATOM 727 C CA . ARG A 1 99 ? 14.416 -3.445 4.051 1.00 69.75 99 ARG A CA 1
ATOM 728 C C . ARG A 1 99 ? 14.207 -4.907 4.436 1.00 69.75 99 ARG A C 1
ATOM 730 O O . ARG A 1 99 ? 14.656 -5.358 5.488 1.00 69.75 99 ARG A O 1
ATOM 737 N N . GLN A 1 100 ? 13.500 -5.665 3.605 1.00 56.41 100 GLN A N 1
ATOM 738 C CA . GLN A 1 100 ? 13.539 -7.111 3.688 1.00 56.41 100 GLN A CA 1
ATOM 739 C C . GLN A 1 100 ? 14.948 -7.529 3.294 1.00 56.41 100 GLN A C 1
ATOM 741 O O . GLN A 1 100 ? 15.307 -7.591 2.123 1.00 56.41 100 GLN A O 1
ATOM 746 N N . ARG A 1 101 ? 15.778 -7.760 4.313 1.00 45.56 101 ARG A N 1
ATOM 747 C CA . ARG A 1 101 ? 17.073 -8.407 4.148 1.00 45.56 101 ARG A CA 1
ATOM 748 C C . ARG A 1 101 ? 16.794 -9.729 3.423 1.00 45.56 101 ARG A C 1
ATOM 750 O O . ARG A 1 101 ? 16.058 -10.543 3.989 1.00 45.56 101 ARG A O 1
ATOM 757 N N . PRO A 1 102 ? 17.322 -9.962 2.208 1.00 46.59 102 PRO A N 1
ATOM 758 C CA . PRO A 1 102 ? 17.173 -11.261 1.575 1.00 46.59 102 PRO A CA 1
ATOM 759 C C . PRO A 1 102 ? 17.739 -12.294 2.549 1.00 46.59 102 PRO A C 1
ATOM 761 O O . PRO A 1 102 ? 18.877 -12.159 3.016 1.00 46.59 102 PRO A O 1
ATOM 764 N N . LYS A 1 103 ? 16.922 -13.281 2.936 1.00 45.41 103 LYS A N 1
ATOM 765 C CA . LYS A 1 103 ? 17.431 -14.438 3.669 1.00 45.41 103 LYS A CA 1
ATOM 766 C C . LYS A 1 103 ? 18.429 -15.106 2.730 1.00 45.41 103 LYS A C 1
ATOM 768 O O . LYS A 1 103 ? 18.024 -15.686 1.728 1.00 45.41 103 LYS A O 1
ATOM 773 N N . LYS A 1 104 ? 19.726 -14.955 3.014 1.00 48.03 104 LYS A N 1
ATOM 774 C CA . LYS A 1 104 ? 20.753 -15.800 2.404 1.00 48.03 104 LYS A CA 1
ATOM 775 C C . LYS A 1 104 ? 20.404 -17.234 2.806 1.00 48.03 104 LYS A C 1
ATOM 777 O O . LYS A 1 104 ? 20.424 -17.531 4.000 1.00 48.03 104 LYS A O 1
ATOM 782 N N . HIS A 1 105 ? 19.969 -18.025 1.832 1.00 46.56 105 HIS A N 1
ATOM 783 C CA . HIS A 1 105 ? 19.907 -19.476 1.944 1.00 46.56 105 HIS A CA 1
ATOM 784 C C . HIS A 1 105 ? 21.317 -20.050 1.834 1.00 46.56 105 HIS A C 1
ATOM 786 O O . HIS A 1 105 ? 22.133 -19.441 1.102 1.00 46.56 105 HIS A O 1
#

pLDDT: mean 79.96, std 20.37, range [35.38, 97.0]

Sequence (105 aa):
MKWLLITLAVALAGCASQPAAQDKIQPEVQRMAQQNGESRQPVLLRLTQAASESQLQQLRDLGVVLGAVTGPIVSASIPTVQLSSVAALPFVERIEASRQRPKKH

Foldseek 3Di:
DDDDDDDDDPPDDDDPPDPQLVVQEDVVQVCCVVPVVDQKAWKKWQFPWFDDPVNVVVCVVQVKAWDDGDIRITTIIHGSVCSSVNSPDPGTRHIGHPPPPPPPD

Organism: NCBI:txid1249553